Protein AF-A0A0B0PC09-F1 (afdb_monomer)

Secondary structure (DSSP, 8-state):
--B-TTSPBPPHHHHHHHHHHHHHHHHHHHHHHHHTTS-HHHHHHHHHHHHHHHHHHHHHHHHHHHHHHHHHHHHHHHHHHHHHHHHHHHHHHHHHHHHHHHHS---

Solvent-accessible surface area (backbone atoms only — not comparable to full-atom values): 6092 Å² total; per-residue (Å²): 134,67,56,43,99,87,67,46,78,54,54,71,69,62,52,53,52,49,51,55,51,51,53,51,48,53,54,50,54,52,50,53,56,57,73,59,63,67,50,65,71,60,52,53,54,48,52,52,51,52,53,50,50,51,51,50,52,50,52,50,51,53,51,52,52,53,52,51,52,53,50,53,51,50,52,52,51,50,54,52,51,51,51,53,50,54,51,51,52,51,53,53,52,52,52,54,52,54,52,54,53,73,74,53,76,89,131

Organism: Gossypium arboreum (NCBI:txid29729)

pLDDT: mean 88.52, std 11.53, range [57.78, 98.38]

Structure (mmCIF, N/CA/C/O backbone):
data_AF-A0A0B0PC09-F1
#
_entry.id   AF-A0A0B0PC09-F1
#
loop_
_atom_site.group_PDB
_atom_site.id
_atom_site.type_symbol
_atom_site.label_atom_id
_atom_site.label_alt_id
_atom_site.label_comp_id
_atom_site.label_asym_id
_atom_site.label_entity_id
_atom_site.label_seq_id
_atom_site.pdbx_PDB_ins_code
_atom_site.Cartn_x
_atom_site.Cartn_y
_atom_site.Cartn_z
_atom_site.occupancy
_atom_site.B_iso_or_equiv
_atom_site.auth_seq_id
_atom_site.auth_comp_id
_atom_site.auth_asym_id
_atom_site.auth_atom_id
_atom_site.pdbx_PDB_model_num
ATOM 1 N N . MET A 1 1 ? 30.321 15.472 -66.435 1.00 65.06 1 MET A N 1
ATOM 2 C CA . MET A 1 1 ? 30.916 14.427 -67.296 1.00 65.06 1 MET A CA 1
ATOM 3 C C . MET A 1 1 ? 31.705 13.481 -66.413 1.00 65.06 1 MET A C 1
ATOM 5 O O . MET A 1 1 ? 32.814 13.825 -66.009 1.00 65.06 1 MET A O 1
ATOM 9 N N . HIS A 1 2 ? 31.128 12.330 -66.072 1.00 70.94 2 HIS A N 1
ATOM 10 C CA . HIS A 1 2 ? 31.872 11.284 -65.379 1.00 70.94 2 HIS A CA 1
ATOM 11 C C . HIS A 1 2 ? 32.892 10.683 -66.355 1.00 70.94 2 HIS A C 1
ATOM 13 O O . HIS A 1 2 ? 32.576 10.384 -67.509 1.00 70.94 2 HIS A O 1
ATOM 19 N N . ARG A 1 3 ? 34.151 10.593 -65.924 1.00 77.12 3 ARG A N 1
ATOM 20 C CA . ARG A 1 3 ? 35.262 10.059 -66.716 1.00 77.12 3 ARG A CA 1
ATOM 21 C C . ARG A 1 3 ? 35.821 8.830 -66.026 1.00 77.12 3 ARG A C 1
ATOM 23 O O . ARG A 1 3 ? 35.907 8.776 -64.800 1.00 77.12 3 ARG A O 1
ATOM 30 N N . LYS A 1 4 ? 36.209 7.850 -66.830 1.00 74.00 4 LYS A N 1
ATOM 31 C CA . LYS A 1 4 ? 36.951 6.676 -66.378 1.00 74.00 4 LYS A CA 1
ATOM 32 C C . LYS A 1 4 ? 38.361 7.102 -65.934 1.00 74.00 4 LYS A C 1
ATOM 34 O O . LYS A 1 4 ? 38.809 8.210 -66.231 1.00 74.00 4 LYS A O 1
ATOM 39 N N . LYS A 1 5 ? 39.073 6.232 -65.206 1.00 79.44 5 LYS A N 1
ATOM 40 C CA . LYS A 1 5 ? 40.424 6.536 -64.681 1.00 79.44 5 LYS A CA 1
ATOM 41 C C . LYS A 1 5 ? 41.463 6.842 -65.772 1.00 79.44 5 LYS A C 1
ATOM 43 O O . LYS A 1 5 ? 42.469 7.473 -65.479 1.00 79.44 5 LYS A O 1
ATOM 48 N N . ASP A 1 6 ? 41.210 6.412 -67.002 1.00 82.19 6 ASP A N 1
ATOM 49 C CA . ASP A 1 6 ? 42.011 6.661 -68.205 1.00 82.19 6 ASP A CA 1
ATOM 50 C C . ASP A 1 6 ? 41.646 7.981 -68.924 1.00 82.19 6 ASP A C 1
ATOM 52 O O . ASP A 1 6 ? 42.236 8.309 -69.947 1.00 82.19 6 ASP A O 1
ATOM 56 N N . GLY A 1 7 ? 40.670 8.746 -68.415 1.00 78.81 7 GLY A N 1
ATOM 57 C CA . GLY A 1 7 ? 40.203 10.003 -69.009 1.00 78.81 7 GLY A CA 1
ATOM 58 C C . GLY A 1 7 ? 39.121 9.846 -70.086 1.00 78.81 7 GLY A C 1
ATOM 59 O O . GLY A 1 7 ? 38.543 10.856 -70.516 1.00 78.81 7 GLY A O 1
ATOM 60 N N . SER A 1 8 ? 38.788 8.610 -70.472 1.00 83.12 8 SER A N 1
ATOM 61 C CA . SER A 1 8 ? 37.721 8.302 -71.428 1.00 83.12 8 SER A CA 1
ATOM 62 C C . SER A 1 8 ? 36.337 8.673 -70.861 1.00 83.12 8 SER A C 1
ATOM 64 O O . SER A 1 8 ? 36.108 8.513 -69.654 1.00 83.12 8 SER A O 1
ATOM 66 N N . PRO A 1 9 ? 35.383 9.151 -71.690 1.00 76.44 9 PRO A N 1
ATOM 67 C CA . PRO A 1 9 ? 3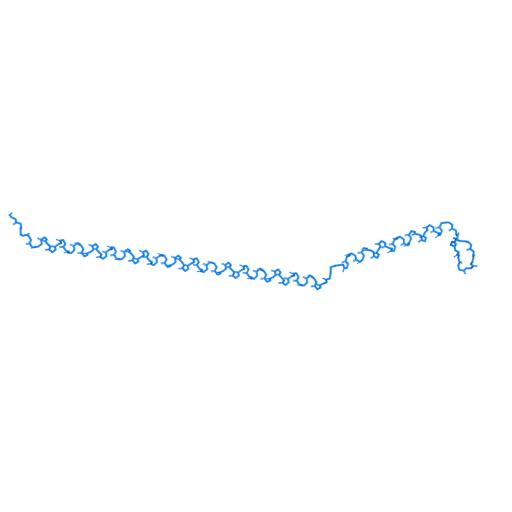4.010 9.406 -71.249 1.00 76.44 9 PRO A CA 1
ATOM 68 C C . PRO A 1 9 ? 33.356 8.125 -70.712 1.00 76.44 9 PRO A C 1
ATOM 70 O O . PRO A 1 9 ? 33.526 7.040 -71.277 1.00 76.44 9 PRO A O 1
ATOM 73 N N . MET A 1 10 ? 32.630 8.229 -69.600 1.00 83.94 10 MET A N 1
ATOM 74 C CA . MET A 1 10 ? 31.876 7.107 -69.040 1.00 83.94 10 MET A CA 1
ATOM 75 C C . MET A 1 10 ? 30.639 6.811 -69.903 1.00 83.94 10 MET A C 1
ATOM 77 O O . MET A 1 10 ? 30.071 7.716 -70.507 1.00 83.94 10 MET A O 1
ATOM 81 N N . THR A 1 11 ? 30.250 5.537 -70.012 1.00 86.12 11 THR A N 1
ATOM 82 C CA . THR A 1 11 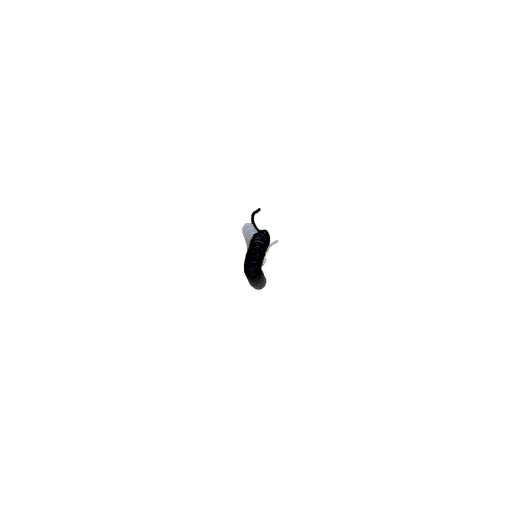? 29.030 5.145 -70.732 1.00 86.12 11 THR A CA 1
ATOM 83 C C . THR A 1 11 ? 27.804 5.452 -69.874 1.00 86.12 11 THR A C 1
ATOM 85 O O . THR A 1 11 ? 27.859 5.296 -68.654 1.00 86.12 11 THR A O 1
ATOM 88 N N . SER A 1 12 ? 26.690 5.844 -70.497 1.00 83.12 12 SER A N 1
ATOM 89 C CA . SER A 1 12 ? 25.468 6.255 -69.785 1.00 83.12 12 SER A CA 1
ATOM 90 C C . SER A 1 12 ? 24.906 5.169 -68.857 1.00 83.12 12 SER A C 1
ATOM 92 O O . SER A 1 12 ? 24.458 5.474 -67.760 1.00 83.12 12 SER A O 1
ATOM 94 N N . GLU A 1 13 ? 25.010 3.893 -69.238 1.00 85.62 13 GLU A N 1
ATOM 95 C CA . GLU A 1 13 ? 24.600 2.760 -68.393 1.00 85.62 13 GLU A CA 1
ATOM 96 C C . GLU A 1 13 ? 25.454 2.643 -67.119 1.00 85.62 13 GLU A C 1
ATOM 98 O O . GLU A 1 13 ? 24.947 2.383 -66.029 1.00 85.62 13 GLU A O 1
ATOM 103 N N . ALA A 1 14 ? 26.763 2.888 -67.227 1.00 84.62 14 ALA A N 1
ATOM 104 C CA . ALA A 1 14 ? 27.659 2.836 -66.077 1.00 84.62 14 ALA A CA 1
ATOM 105 C C . ALA A 1 14 ? 27.443 4.031 -65.129 1.00 84.62 14 ALA A C 1
ATOM 107 O O . ALA A 1 14 ? 27.630 3.896 -63.920 1.00 84.62 14 ALA A O 1
ATOM 108 N N . GLU A 1 15 ? 27.038 5.182 -65.668 1.00 85.88 15 GLU A N 1
ATOM 109 C CA . GLU A 1 15 ? 26.634 6.364 -64.898 1.00 85.88 15 GLU A CA 1
ATOM 110 C C . GLU A 1 15 ? 25.325 6.105 -64.130 1.00 85.88 15 GLU A C 1
ATOM 112 O O . GLU A 1 15 ? 25.268 6.335 -62.923 1.00 85.88 15 GLU A O 1
ATOM 117 N N . GLU A 1 16 ? 24.324 5.496 -64.775 1.00 88.69 16 GLU A N 1
ATOM 118 C CA . GLU A 1 16 ? 23.058 5.108 -64.134 1.00 88.69 16 GLU A CA 1
ATOM 119 C C . GLU A 1 16 ? 23.262 4.083 -63.001 1.00 88.69 16 GLU A C 1
ATOM 121 O O . GLU A 1 16 ? 22.664 4.196 -61.928 1.00 88.69 16 GLU A O 1
ATOM 126 N N . ILE A 1 17 ? 24.136 3.090 -63.204 1.00 91.06 17 ILE A N 1
ATOM 127 C CA . ILE A 1 17 ? 24.475 2.099 -62.170 1.00 91.06 17 ILE A CA 1
ATOM 128 C C . ILE A 1 17 ? 25.185 2.766 -60.984 1.00 91.06 17 ILE A C 1
ATOM 130 O O . ILE A 1 17 ? 24.901 2.426 -59.833 1.00 91.06 17 ILE A O 1
ATOM 134 N N . MET A 1 18 ? 26.088 3.718 -61.237 1.00 88.50 18 MET A N 1
ATOM 135 C CA . MET A 1 18 ? 26.799 4.436 -60.178 1.00 88.50 18 MET A CA 1
ATOM 136 C C . MET A 1 18 ? 25.842 5.245 -59.299 1.00 88.50 18 MET A C 1
ATOM 138 O O . MET A 1 18 ? 25.936 5.157 -58.073 1.00 88.50 18 MET A O 1
ATOM 142 N N . GLU A 1 19 ? 24.907 5.981 -59.904 1.00 89.25 19 GLU A N 1
ATOM 143 C CA . GLU A 1 19 ? 23.915 6.757 -59.152 1.00 89.25 19 GLU A CA 1
ATOM 144 C C . GLU A 1 19 ? 22.993 5.844 -58.330 1.00 89.25 19 GLU A C 1
ATOM 146 O O . GLU A 1 19 ? 22.842 6.047 -57.126 1.00 89.25 19 GLU A O 1
ATOM 151 N N . LYS A 1 20 ? 22.502 4.731 -58.900 1.00 93.81 20 LYS A N 1
ATOM 152 C CA . LYS A 1 20 ? 21.700 3.744 -58.145 1.00 93.81 20 LYS A CA 1
ATOM 153 C C . LYS A 1 20 ? 22.450 3.141 -56.953 1.00 93.81 20 LYS A C 1
ATOM 155 O O . LYS A 1 20 ? 21.853 2.887 -55.904 1.00 93.81 20 LYS A O 1
ATOM 160 N N . LEU A 1 21 ? 23.751 2.879 -57.093 1.00 93.69 21 LEU A N 1
ATOM 161 C CA . LEU A 1 21 ? 24.578 2.369 -55.995 1.00 93.69 21 LEU A CA 1
ATOM 162 C C . LEU A 1 21 ? 24.787 3.420 -54.901 1.00 93.69 21 LEU A C 1
ATOM 164 O O . LEU A 1 21 ? 24.776 3.075 -53.717 1.00 93.69 21 LEU A O 1
ATOM 168 N N . LYS A 1 22 ? 24.945 4.689 -55.282 1.00 91.81 22 LYS A N 1
ATOM 169 C CA . LYS A 1 22 ? 25.094 5.811 -54.353 1.00 91.81 22 LYS A CA 1
ATOM 170 C C . LYS A 1 22 ? 23.810 6.047 -53.558 1.00 91.81 22 LYS A C 1
ATOM 172 O O . LYS A 1 22 ? 23.874 6.102 -52.332 1.00 91.81 22 LYS A O 1
ATOM 177 N N . ASP A 1 23 ? 22.657 6.038 -54.221 1.00 92.19 23 ASP A N 1
ATOM 178 C CA . ASP A 1 23 ? 21.344 6.123 -53.570 1.00 92.19 23 ASP A CA 1
ATOM 179 C C . ASP A 1 23 ? 21.107 4.957 -52.605 1.00 92.19 23 ASP A C 1
ATOM 181 O O . ASP A 1 23 ? 20.667 5.144 -51.467 1.00 92.19 23 ASP A O 1
ATOM 185 N N . LYS A 1 24 ? 21.450 3.731 -53.021 1.00 95.06 24 LYS A N 1
ATOM 186 C CA . LYS A 1 24 ? 21.308 2.545 -52.168 1.00 95.06 24 LYS A CA 1
ATOM 187 C C . LYS A 1 24 ? 22.218 2.608 -50.939 1.00 95.06 24 LYS A C 1
ATOM 189 O O . LYS A 1 24 ? 21.794 2.194 -49.860 1.00 95.06 24 LYS A O 1
ATOM 194 N N . LYS A 1 25 ? 23.438 3.137 -51.084 1.00 92.19 25 LYS A N 1
ATOM 195 C CA . LYS A 1 25 ? 24.372 3.346 -49.971 1.00 92.19 25 LYS A CA 1
ATOM 196 C C . LYS A 1 25 ? 23.819 4.355 -48.963 1.00 92.19 25 LYS A C 1
ATOM 198 O O . LYS A 1 25 ? 23.772 4.037 -47.780 1.00 92.19 25 LYS A O 1
ATOM 203 N N . VAL A 1 26 ? 23.326 5.504 -49.431 1.00 91.25 26 VAL A N 1
ATOM 204 C CA . VAL A 1 26 ? 22.709 6.528 -48.567 1.00 91.25 26 VAL A CA 1
ATOM 205 C C . VAL A 1 26 ? 21.501 5.956 -47.821 1.00 91.25 26 VAL A C 1
ATOM 207 O O . VAL A 1 26 ? 21.371 6.142 -46.613 1.00 91.25 26 VAL A O 1
ATOM 210 N N . LYS A 1 27 ? 20.640 5.195 -48.509 1.00 88.00 27 LYS A N 1
ATOM 211 C CA . LYS A 1 27 ? 19.477 4.546 -47.887 1.00 88.00 27 LYS A CA 1
ATOM 212 C C . LYS A 1 27 ? 19.878 3.539 -46.804 1.00 88.00 27 LYS A C 1
ATOM 214 O O . LYS A 1 27 ? 19.229 3.485 -45.765 1.00 88.00 27 LYS A O 1
ATOM 219 N N . TYR A 1 28 ? 20.923 2.745 -47.038 1.00 83.12 28 TYR A N 1
ATOM 220 C CA . TYR A 1 28 ? 21.401 1.764 -46.062 1.00 83.12 28 TYR A CA 1
ATOM 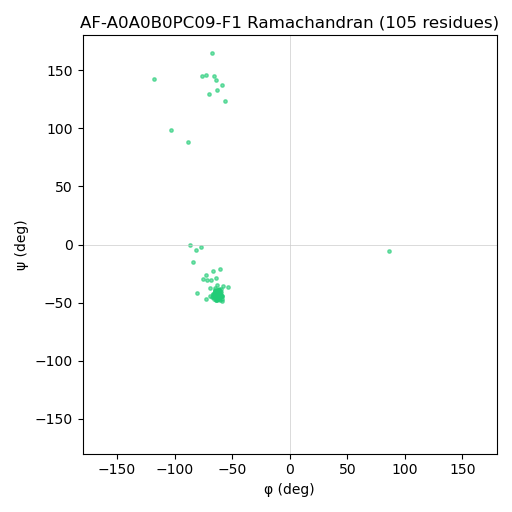221 C C . TYR A 1 28 ? 22.030 2.441 -44.834 1.00 83.12 28 TYR A C 1
ATOM 223 O O . TYR A 1 28 ? 21.687 2.079 -43.712 1.00 83.12 28 TYR A O 1
ATOM 231 N N . GLU A 1 29 ? 22.864 3.468 -45.034 1.00 81.75 29 GLU A N 1
ATOM 232 C CA . GLU A 1 29 ? 23.464 4.259 -43.946 1.00 81.75 29 GLU A CA 1
ATOM 233 C C . GLU A 1 29 ? 22.390 4.939 -43.075 1.00 81.75 29 GLU A C 1
ATOM 235 O O . GLU A 1 29 ? 22.475 4.901 -41.844 1.00 81.75 29 GLU A O 1
ATOM 240 N N . ALA A 1 30 ? 21.327 5.475 -43.688 1.00 80.00 30 ALA A N 1
ATOM 241 C CA . ALA A 1 30 ? 20.201 6.076 -42.972 1.00 80.00 30 ALA A CA 1
ATOM 242 C C . ALA A 1 30 ? 19.427 5.063 -42.108 1.00 80.00 30 ALA A C 1
ATOM 244 O O . ALA A 1 30 ? 19.097 5.364 -40.962 1.00 80.00 30 ALA A O 1
ATOM 245 N N . ILE A 1 31 ? 19.173 3.852 -42.622 1.00 73.06 31 ILE A N 1
ATOM 246 C CA . ILE A 1 31 ? 18.486 2.793 -41.862 1.00 73.06 31 ILE A CA 1
ATOM 247 C C . ILE A 1 31 ? 19.355 2.342 -40.685 1.00 73.06 31 ILE A C 1
ATOM 249 O O . ILE A 1 31 ? 18.864 2.285 -39.563 1.00 73.06 31 ILE A O 1
ATOM 253 N N . THR A 1 32 ? 20.658 2.126 -40.892 1.00 68.06 32 THR A N 1
ATOM 254 C CA . THR A 1 32 ? 21.570 1.766 -39.793 1.00 68.06 32 THR A CA 1
ATOM 255 C C . THR A 1 32 ? 21.691 2.865 -38.738 1.00 68.06 32 THR A C 1
ATOM 257 O O . THR A 1 32 ? 21.778 2.563 -37.552 1.00 68.06 32 THR A O 1
ATOM 260 N N . SER A 1 33 ? 21.643 4.140 -39.144 1.00 63.81 33 SER A N 1
ATOM 261 C CA . SER A 1 33 ? 21.637 5.271 -38.211 1.00 63.81 33 SER A CA 1
ATOM 262 C C . SER A 1 33 ? 20.338 5.353 -37.405 1.00 63.81 33 SER A C 1
ATOM 264 O O . SER A 1 33 ? 20.369 5.833 -36.273 1.00 63.81 33 SER A O 1
ATOM 266 N N . SER A 1 34 ? 19.212 4.908 -37.971 1.00 63.75 34 SER A N 1
ATOM 267 C CA . SER A 1 34 ? 17.909 4.880 -37.299 1.00 63.75 34 SER A CA 1
ATOM 268 C C . SER A 1 34 ? 17.761 3.667 -36.375 1.00 63.75 34 SER A C 1
ATOM 270 O O . SER A 1 34 ? 17.289 3.819 -35.256 1.00 63.75 34 SER A O 1
ATOM 272 N N . ASP A 1 35 ? 18.200 2.478 -36.793 1.00 60.47 35 ASP A N 1
ATOM 273 C CA . ASP A 1 35 ? 18.127 1.261 -35.967 1.00 60.47 35 ASP A CA 1
ATOM 274 C C . ASP A 1 35 ? 19.144 1.281 -34.812 1.00 60.47 35 ASP A C 1
ATOM 276 O O . ASP A 1 35 ? 18.912 0.700 -33.754 1.00 60.47 35 ASP A O 1
ATOM 280 N N . SER A 1 36 ? 20.247 2.018 -34.970 1.00 57.84 36 SER A N 1
ATOM 281 C CA . SER A 1 36 ? 21.232 2.276 -33.913 1.00 57.84 36 SER A CA 1
ATOM 282 C C . SER A 1 36 ? 20.820 3.402 -32.950 1.00 57.84 36 SER A C 1
ATOM 284 O O . SER A 1 36 ? 21.548 3.663 -31.990 1.00 57.84 36 SER A O 1
ATOM 286 N N . SER A 1 37 ? 19.701 4.105 -33.182 1.00 61.41 37 SER A N 1
ATOM 287 C CA . SER A 1 37 ? 19.336 5.294 -32.392 1.00 61.41 37 SER A CA 1
ATOM 288 C C . SER A 1 37 ? 18.758 4.968 -31.010 1.00 61.41 37 SER A C 1
ATOM 290 O O . SER A 1 37 ? 18.450 5.878 -30.237 1.00 61.41 37 SER A O 1
ATOM 292 N N . VAL A 1 38 ? 18.598 3.686 -30.674 1.00 57.78 38 VAL A N 1
ATOM 293 C CA . VAL A 1 38 ? 18.276 3.241 -29.316 1.00 57.78 38 VAL A CA 1
ATOM 294 C C . VAL A 1 38 ? 19.594 3.033 -28.571 1.00 57.78 38 VAL A C 1
ATOM 296 O O . VAL A 1 38 ? 20.182 1.957 -28.601 1.00 57.78 38 VAL A O 1
ATOM 299 N N . ASN A 1 39 ? 20.099 4.095 -27.938 1.00 63.31 39 ASN A N 1
ATOM 300 C CA . ASN A 1 39 ? 21.270 3.995 -27.066 1.00 63.31 39 ASN A CA 1
ATOM 301 C C . ASN A 1 39 ? 20.981 2.949 -25.970 1.00 63.31 39 ASN A C 1
ATOM 303 O O . ASN A 1 39 ? 19.985 3.083 -25.257 1.00 63.31 39 ASN A O 1
ATOM 307 N N . LEU A 1 40 ? 21.825 1.921 -25.838 1.00 62.47 40 LEU A N 1
ATOM 308 C CA . LEU A 1 40 ? 21.685 0.861 -24.826 1.00 62.47 40 LEU A CA 1
ATOM 309 C C . LEU A 1 40 ? 21.561 1.449 -23.411 1.00 62.47 40 LEU A C 1
ATOM 311 O O . LEU A 1 40 ? 20.722 1.010 -22.630 1.00 62.47 40 LEU A O 1
ATOM 315 N N . GLU A 1 41 ? 22.278 2.541 -23.137 1.00 66.94 41 GLU A N 1
ATOM 316 C CA . GLU A 1 41 ? 22.205 3.271 -21.866 1.00 66.94 41 GLU A CA 1
ATOM 317 C C . GLU A 1 41 ? 20.818 3.902 -21.617 1.00 66.94 41 GLU A C 1
ATOM 319 O O . GLU A 1 41 ? 20.367 4.018 -20.479 1.00 66.94 41 GLU A O 1
ATOM 324 N N . ASN A 1 42 ? 20.075 4.251 -22.674 1.00 76.44 42 ASN A N 1
ATOM 325 C CA . ASN A 1 42 ? 18.694 4.731 -22.561 1.00 76.44 42 ASN A CA 1
ATOM 326 C C . ASN A 1 42 ? 17.707 3.585 -22.258 1.00 76.44 42 ASN A C 1
ATOM 328 O O . ASN A 1 42 ? 16.692 3.798 -21.595 1.00 76.44 42 ASN A O 1
ATOM 332 N N . ILE A 1 43 ? 18.004 2.362 -22.713 1.00 82.06 43 ILE A N 1
ATOM 333 C CA . ILE A 1 43 ? 17.204 1.167 -22.406 1.00 82.06 43 ILE A CA 1
ATOM 334 C C . ILE A 1 43 ? 17.417 0.755 -20.946 1.00 82.06 43 ILE A C 1
ATOM 336 O O . ILE A 1 43 ? 16.433 0.559 -20.232 1.00 82.06 43 ILE A O 1
ATOM 340 N N . ASP A 1 44 ? 18.664 0.707 -20.477 1.00 82.44 44 ASP A N 1
ATOM 341 C CA . ASP A 1 44 ? 18.981 0.345 -19.090 1.00 82.44 44 ASP A CA 1
ATOM 342 C C . ASP A 1 44 ? 18.365 1.336 -18.093 1.00 82.44 44 ASP A C 1
ATOM 344 O O . ASP A 1 44 ? 17.694 0.931 -17.141 1.00 82.44 44 ASP A O 1
ATOM 348 N N . ASN A 1 45 ? 18.479 2.642 -18.358 1.00 86.31 45 ASN A N 1
ATOM 349 C CA . ASN A 1 45 ? 17.858 3.677 -17.526 1.00 86.31 45 ASN A CA 1
ATOM 350 C C . ASN A 1 45 ? 16.327 3.563 -17.491 1.00 86.31 45 ASN A C 1
ATOM 352 O O . ASN A 1 45 ? 15.710 3.734 -16.433 1.00 86.31 45 ASN A O 1
ATOM 356 N N . ARG A 1 46 ? 15.698 3.228 -18.626 1.00 88.88 46 ARG A N 1
ATOM 357 C CA . ARG A 1 46 ? 14.252 2.983 -18.688 1.00 88.88 46 ARG A CA 1
ATOM 358 C C . ARG A 1 46 ? 13.857 1.752 -17.871 1.00 88.88 46 ARG A C 1
ATOM 360 O O . ARG A 1 46 ? 12.905 1.834 -17.100 1.00 88.88 46 ARG A O 1
ATOM 367 N N . ILE A 1 47 ? 14.588 0.643 -17.995 1.00 91.94 47 ILE A N 1
ATOM 368 C CA . ILE A 1 47 ? 14.322 -0.592 -17.240 1.00 91.94 47 ILE A CA 1
ATOM 369 C C . ILE A 1 47 ? 14.469 -0.351 -15.733 1.00 91.94 47 ILE A C 1
ATOM 371 O O . ILE A 1 47 ? 13.600 -0.757 -14.961 1.00 91.94 47 ILE A O 1
ATOM 375 N N . ILE A 1 48 ? 15.527 0.346 -15.305 1.00 94.06 48 ILE A N 1
ATOM 376 C CA . ILE A 1 48 ? 15.743 0.692 -13.893 1.00 94.06 48 ILE A CA 1
ATOM 377 C C . ILE A 1 48 ? 14.589 1.555 -13.370 1.00 94.06 48 ILE A C 1
ATOM 379 O O . ILE A 1 48 ? 14.070 1.290 -12.286 1.00 94.06 48 ILE A O 1
ATOM 383 N N . THR A 1 49 ? 14.151 2.548 -14.146 1.00 93.62 49 THR A N 1
ATOM 384 C CA . THR A 1 49 ? 13.068 3.457 -13.746 1.00 93.62 49 THR A CA 1
ATOM 385 C C . THR A 1 49 ? 11.734 2.729 -13.584 1.00 93.62 49 THR A C 1
ATOM 387 O O . THR A 1 49 ? 11.050 2.934 -12.581 1.00 93.62 49 THR A O 1
ATOM 390 N N . GLU A 1 50 ? 11.366 1.854 -14.524 1.00 94.44 50 GLU A N 1
ATOM 391 C CA . GLU A 1 50 ? 10.126 1.073 -14.419 1.00 94.44 50 GLU A CA 1
ATOM 392 C C . GLU A 1 50 ? 10.190 0.089 -13.245 1.00 94.44 50 GLU A C 1
ATOM 394 O O . GLU A 1 50 ? 9.264 0.047 -12.438 1.00 94.44 50 GLU A O 1
ATOM 399 N N . ARG A 1 51 ? 11.324 -0.602 -13.048 1.00 96.44 51 ARG A N 1
ATOM 400 C CA . ARG A 1 51 ? 11.505 -1.499 -11.895 1.00 96.44 51 ARG A CA 1
ATOM 401 C C . ARG A 1 51 ? 11.343 -0.761 -10.567 1.00 96.44 51 ARG A C 1
ATOM 403 O O . ARG A 1 51 ? 10.709 -1.278 -9.652 1.00 96.44 51 ARG A O 1
ATOM 410 N N . LEU A 1 52 ? 11.928 0.431 -10.441 1.00 97.12 52 LEU A N 1
ATOM 411 C CA . LEU A 1 52 ? 11.794 1.246 -9.234 1.00 97.12 52 LEU A CA 1
ATOM 412 C C . LEU A 1 52 ? 10.347 1.697 -9.023 1.00 97.12 52 LEU A C 1
ATOM 414 O O . LEU A 1 52 ? 9.864 1.661 -7.893 1.00 97.12 52 LEU A O 1
ATOM 418 N N . ARG A 1 53 ? 9.636 2.075 -10.092 1.00 97.00 53 ARG A N 1
ATOM 419 C CA . ARG A 1 53 ? 8.215 2.430 -10.008 1.00 97.00 53 ARG A CA 1
ATOM 420 C C . ARG A 1 53 ? 7.375 1.249 -9.524 1.00 97.00 53 ARG A C 1
ATOM 422 O O . ARG A 1 53 ? 6.576 1.432 -8.609 1.00 97.00 53 ARG A O 1
ATOM 429 N N . ASP A 1 54 ? 7.593 0.060 -10.076 1.00 97.00 54 ASP A N 1
ATOM 430 C CA . ASP A 1 54 ? 6.876 -1.154 -9.675 1.00 97.00 54 ASP A CA 1
ATOM 431 C C . ASP A 1 54 ? 7.153 -1.511 -8.212 1.00 97.00 54 ASP A C 1
ATOM 433 O O . ASP A 1 54 ? 6.228 -1.813 -7.459 1.00 97.00 54 ASP A O 1
ATOM 437 N N . GLN A 1 55 ? 8.411 -1.408 -7.773 1.00 97.56 55 GLN A N 1
ATOM 438 C CA . GLN A 1 55 ? 8.781 -1.630 -6.374 1.00 97.56 55 GLN A CA 1
ATOM 439 C C . GLN A 1 55 ? 8.094 -0.630 -5.437 1.00 97.56 55 GLN A C 1
ATOM 441 O O . GLN A 1 55 ? 7.554 -1.028 -4.404 1.00 97.56 55 GLN A O 1
ATOM 446 N N . ILE A 1 56 ? 8.060 0.654 -5.803 1.00 97.31 56 ILE A N 1
ATOM 447 C CA . I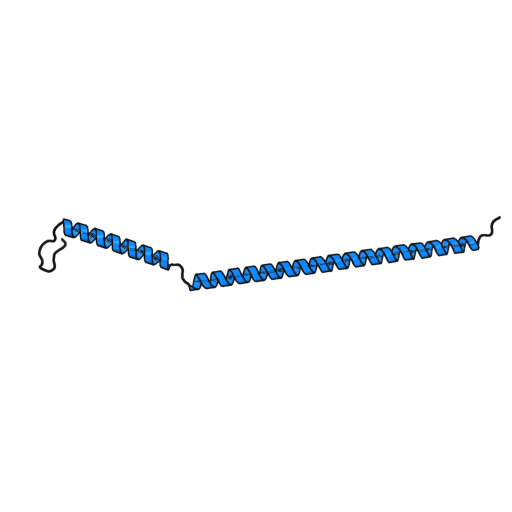LE A 1 56 ? 7.358 1.684 -5.027 1.00 97.31 56 ILE A CA 1
ATOM 448 C C . ILE A 1 56 ? 5.857 1.385 -4.975 1.00 97.31 56 ILE A C 1
ATOM 450 O O . ILE A 1 56 ? 5.267 1.447 -3.898 1.00 97.31 56 ILE A O 1
ATOM 454 N N . ALA A 1 57 ? 5.245 1.018 -6.101 1.00 97.12 57 ALA A N 1
ATOM 455 C CA . ALA A 1 57 ? 3.826 0.682 -6.161 1.00 97.12 57 ALA A CA 1
ATOM 456 C C . ALA A 1 57 ? 3.490 -0.536 -5.285 1.00 97.12 57 ALA A C 1
ATOM 458 O O . ALA A 1 57 ? 2.510 -0.510 -4.541 1.00 97.12 57 ALA A O 1
ATOM 459 N N . GLN A 1 58 ? 4.331 -1.575 -5.302 1.00 97.31 58 GLN A N 1
ATOM 460 C CA . GLN A 1 58 ? 4.176 -2.748 -4.438 1.00 97.31 58 GLN A CA 1
ATOM 461 C C . GLN A 1 58 ? 4.305 -2.392 -2.954 1.00 97.31 58 GLN A C 1
ATOM 463 O O . GLN A 1 58 ? 3.478 -2.813 -2.144 1.00 97.31 58 GLN A O 1
ATOM 468 N N . MET A 1 59 ? 5.303 -1.581 -2.591 1.00 97.12 59 MET A N 1
ATOM 469 C CA . MET A 1 59 ? 5.466 -1.110 -1.215 1.00 97.12 59 MET A CA 1
ATOM 470 C C . MET A 1 59 ? 4.269 -0.271 -0.754 1.00 97.12 59 MET A C 1
ATOM 472 O O . MET A 1 59 ? 3.795 -0.443 0.370 1.00 97.12 59 MET A O 1
ATOM 476 N N . GLN A 1 60 ? 3.752 0.612 -1.614 1.00 97.62 60 GLN A N 1
ATOM 477 C CA . GLN A 1 60 ? 2.564 1.414 -1.321 1.00 97.62 60 GLN A CA 1
ATOM 478 C C . GLN A 1 60 ? 1.330 0.532 -1.123 1.00 97.62 60 GLN A C 1
ATOM 480 O O . GLN A 1 60 ? 0.632 0.700 -0.126 1.00 97.62 60 GLN A O 1
ATOM 485 N N . ALA A 1 61 ? 1.095 -0.434 -2.013 1.00 97.12 61 ALA A N 1
ATOM 486 C CA . ALA A 1 61 ? -0.023 -1.366 -1.902 1.00 97.12 61 ALA A CA 1
ATOM 487 C C . ALA A 1 61 ? 0.034 -2.164 -0.590 1.00 97.12 61 ALA A C 1
ATOM 489 O O . ALA A 1 61 ? -0.939 -2.173 0.162 1.00 97.12 61 ALA A O 1
ATOM 490 N N . SER A 1 62 ? 1.198 -2.734 -0.260 1.00 97.75 62 SER A N 1
ATOM 491 C CA . SER A 1 62 ? 1.387 -3.477 0.991 1.00 97.75 62 SER A CA 1
ATOM 492 C C . SER A 1 62 ? 1.184 -2.600 2.231 1.00 97.75 62 SER A C 1
ATOM 494 O O . SER A 1 62 ? 0.562 -3.033 3.200 1.00 97.75 62 SER A O 1
ATOM 496 N N . THR A 1 63 ? 1.656 -1.350 2.203 1.00 97.75 63 THR A N 1
ATOM 497 C CA . THR A 1 63 ? 1.476 -0.414 3.324 1.00 97.75 63 THR A CA 1
ATOM 498 C C . THR A 1 63 ? 0.005 -0.041 3.505 1.00 97.75 63 THR A C 1
ATOM 500 O O . THR A 1 63 ? -0.495 -0.003 4.628 1.00 97.75 63 THR A O 1
ATOM 503 N N . ILE A 1 64 ? -0.712 0.217 2.408 1.00 97.88 64 ILE A N 1
ATOM 504 C CA . ILE A 1 64 ? -2.142 0.545 2.442 1.00 97.88 64 ILE A CA 1
ATOM 505 C C . ILE A 1 64 ? -2.945 -0.626 3.013 1.00 97.88 64 ILE A C 1
ATOM 507 O O . ILE A 1 64 ? -3.816 -0.413 3.856 1.00 97.88 64 ILE A O 1
ATOM 511 N N . GLU A 1 65 ? -2.626 -1.853 2.604 1.00 97.88 65 GLU A N 1
ATOM 512 C CA . GLU A 1 65 ? -3.283 -3.060 3.104 1.00 97.88 65 GLU A CA 1
ATOM 513 C C . GLU A 1 65 ? -3.070 -3.244 4.617 1.00 97.88 65 GLU A C 1
ATOM 515 O O . GLU A 1 65 ? -4.036 -3.442 5.358 1.00 97.88 65 GLU A O 1
ATOM 520 N N . GLN A 1 66 ? -1.840 -3.057 5.110 1.00 98.19 66 GLN A N 1
ATOM 521 C CA . GLN A 1 66 ? -1.543 -3.112 6.548 1.00 98.19 66 GLN A CA 1
ATOM 522 C C . GLN A 1 66 ? -2.284 -2.026 7.342 1.00 98.19 66 GLN A C 1
ATOM 524 O O . GLN A 1 66 ? -2.823 -2.296 8.418 1.00 98.19 66 GLN A O 1
ATOM 529 N N . ILE A 1 67 ? -2.364 -0.799 6.813 1.00 98.25 67 ILE A N 1
ATOM 530 C CA . ILE A 1 67 ? -3.119 0.292 7.449 1.00 98.25 67 ILE A CA 1
ATOM 531 C C . ILE A 1 67 ? -4.610 -0.050 7.518 1.00 98.25 67 ILE A C 1
ATOM 533 O O . ILE A 1 67 ? -5.248 0.205 8.542 1.00 98.25 67 ILE A O 1
ATOM 537 N N . ALA A 1 68 ? -5.176 -0.619 6.451 1.00 98.19 68 ALA A N 1
ATOM 538 C CA . ALA A 1 68 ? -6.577 -1.022 6.429 1.00 98.19 68 ALA A CA 1
ATOM 539 C C . ALA A 1 68 ? -6.866 -2.097 7.487 1.00 98.19 68 ALA A C 1
ATOM 541 O O . ALA A 1 68 ? -7.841 -1.974 8.229 1.00 98.19 68 ALA A O 1
ATOM 542 N N . GLN A 1 69 ? -5.986 -3.094 7.617 1.00 98.38 69 GLN A N 1
ATOM 543 C CA . GLN A 1 69 ? -6.117 -4.150 8.618 1.00 98.38 69 GLN A CA 1
ATOM 544 C C . GLN A 1 69 ? -6.052 -3.600 10.049 1.00 98.38 69 GLN A C 1
ATOM 546 O O . GLN A 1 69 ? -6.936 -3.891 10.855 1.00 98.38 69 GLN A O 1
ATOM 551 N N . LEU A 1 70 ? -5.069 -2.744 10.349 1.00 98.31 70 LEU A N 1
ATOM 552 C CA . LEU A 1 70 ? -4.938 -2.114 11.667 1.00 98.31 70 LEU A CA 1
ATOM 553 C C . LEU A 1 70 ? -6.159 -1.256 12.023 1.00 98.31 70 LEU A C 1
ATOM 555 O O . LEU A 1 70 ? -6.621 -1.280 13.163 1.00 98.31 70 LEU A O 1
ATOM 559 N N . ARG A 1 71 ? -6.713 -0.514 11.056 1.00 98.31 71 ARG A N 1
ATOM 560 C CA . ARG A 1 71 ? -7.929 0.288 11.266 1.00 98.31 71 ARG A CA 1
ATOM 561 C C . ARG A 1 71 ? -9.157 -0.581 11.513 1.00 98.31 71 ARG A C 1
ATOM 563 O O . ARG A 1 71 ? -9.944 -0.262 12.399 1.00 98.31 71 ARG A O 1
ATOM 570 N N . ALA A 1 72 ? -9.320 -1.663 10.754 1.00 98.06 72 ALA A N 1
ATOM 571 C CA . ALA A 1 72 ? -10.423 -2.599 10.948 1.00 98.06 72 ALA A CA 1
ATOM 572 C C . ALA A 1 72 ? -10.350 -3.267 12.329 1.00 98.06 72 ALA A C 1
ATOM 574 O O . ALA A 1 72 ? -11.360 -3.367 13.023 1.00 98.06 72 ALA A O 1
ATOM 575 N N . GLU A 1 73 ? -9.151 -3.664 12.757 1.00 98.25 73 GLU A N 1
ATOM 576 C CA . GLU A 1 73 ? -8.935 -4.246 14.078 1.00 98.25 73 GLU A CA 1
ATOM 577 C C . GLU A 1 73 ? -9.195 -3.238 15.206 1.00 98.25 73 GLU A C 1
ATOM 579 O O . GLU A 1 73 ? -9.864 -3.572 16.185 1.00 98.25 73 GLU A O 1
ATOM 584 N N . ALA A 1 74 ? -8.728 -1.994 15.064 1.00 98.19 74 ALA A N 1
ATOM 585 C CA . ALA A 1 74 ? -9.013 -0.933 16.026 1.00 98.19 74 ALA A CA 1
ATOM 586 C C . ALA A 1 74 ? -10.525 -0.685 16.163 1.00 98.19 74 ALA A C 1
ATOM 588 O O . ALA A 1 74 ? -11.043 -0.687 17.278 1.00 98.19 74 ALA A O 1
ATOM 589 N N . ALA A 1 75 ? -11.244 -0.576 15.042 1.00 98.31 75 ALA A N 1
ATOM 590 C CA . ALA A 1 75 ? -12.694 -0.397 15.043 1.00 98.31 75 ALA A CA 1
ATOM 591 C C . ALA A 1 75 ? -13.427 -1.586 15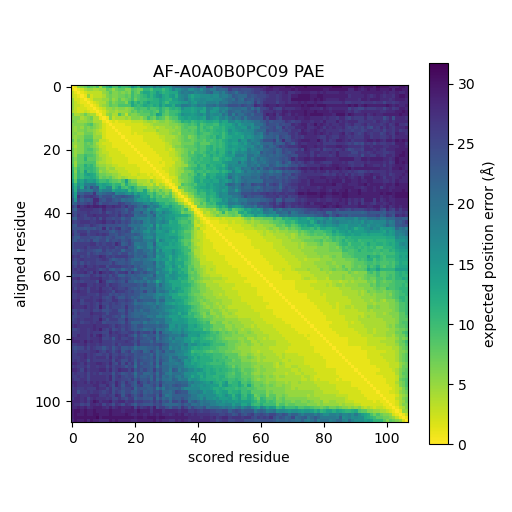.690 1.00 98.31 75 ALA A C 1
ATOM 593 O O . ALA A 1 75 ? -14.361 -1.394 16.468 1.00 98.31 75 ALA A O 1
ATOM 594 N N . ALA A 1 76 ? -12.994 -2.821 15.417 1.00 98.00 76 ALA A N 1
ATOM 595 C CA . ALA A 1 76 ? -13.577 -4.010 16.037 1.00 98.00 76 ALA A CA 1
ATOM 596 C C . ALA A 1 76 ? -13.387 -4.012 17.562 1.00 98.00 76 ALA A C 1
ATOM 598 O O . ALA A 1 76 ? -14.332 -4.301 18.300 1.00 98.00 76 ALA A O 1
ATOM 599 N N . ARG A 1 77 ? -12.191 -3.639 18.038 1.00 97.44 77 ARG A N 1
ATOM 600 C CA . ARG A 1 77 ? -11.898 -3.529 19.473 1.00 97.44 77 ARG A CA 1
ATOM 601 C C . ARG A 1 77 ? -12.723 -2.431 20.143 1.00 97.44 77 ARG A C 1
ATOM 603 O O . ARG A 1 77 ? -13.225 -2.663 21.238 1.00 97.44 77 ARG A O 1
ATOM 610 N N . GLU A 1 78 ? -12.899 -1.273 19.507 1.00 97.50 78 GLU A N 1
ATOM 611 C CA . GLU A 1 78 ? -13.762 -0.202 20.029 1.00 97.50 78 GLU A CA 1
ATOM 612 C C . GLU A 1 78 ? -15.211 -0.675 20.182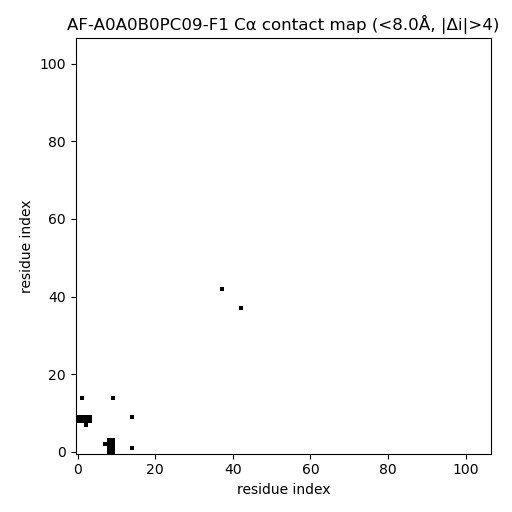 1.00 97.50 78 GLU A C 1
ATOM 614 O O . GLU A 1 78 ? -15.792 -0.535 21.257 1.00 97.50 78 GLU A O 1
ATOM 619 N N . VAL A 1 79 ? -15.768 -1.326 19.155 1.00 98.12 79 VAL A N 1
ATOM 620 C CA . VAL A 1 79 ? -17.133 -1.876 19.203 1.00 98.12 79 VAL A CA 1
ATOM 621 C C . VAL A 1 79 ? -17.284 -2.917 20.315 1.00 98.12 79 VAL A C 1
ATOM 623 O O . VAL A 1 79 ? -18.296 -2.928 21.016 1.00 98.12 79 VAL A O 1
ATOM 626 N N . GLU A 1 80 ? -16.302 -3.800 20.497 1.00 97.56 80 GLU A N 1
ATOM 627 C CA . GLU A 1 80 ? -16.331 -4.794 21.574 1.00 97.56 80 GLU A CA 1
ATOM 628 C C . GLU A 1 80 ? -16.290 -4.139 22.963 1.00 97.56 80 GLU A C 1
ATOM 630 O O . GLU A 1 80 ? -17.036 -4.543 23.855 1.00 97.56 80 GLU A O 1
ATOM 635 N N . GLN A 1 81 ? -15.455 -3.113 23.149 1.00 97.44 81 GLN A N 1
ATOM 636 C CA . GLN A 1 81 ? -15.377 -2.374 24.411 1.00 97.44 81 GLN A CA 1
ATOM 637 C C . GLN A 1 81 ? -16.677 -1.628 24.718 1.00 97.44 81 GLN A C 1
ATOM 639 O O . GLN A 1 81 ? -17.167 -1.716 25.842 1.00 97.44 81 GLN A O 1
ATOM 644 N N . SER A 1 82 ? -17.277 -0.964 23.727 1.00 97.31 82 SER A N 1
ATOM 645 C CA . SER A 1 82 ? -18.578 -0.310 23.898 1.00 97.31 82 SER A CA 1
ATOM 646 C C . SER A 1 82 ? -19.658 -1.307 24.316 1.00 97.31 82 SER A C 1
ATOM 648 O O . SER A 1 82 ? -20.363 -1.060 25.286 1.00 97.31 82 SER A O 1
ATOM 650 N N . ARG A 1 83 ? -19.721 -2.487 23.683 1.00 97.69 83 ARG A N 1
ATOM 651 C CA . ARG A 1 83 ? -20.678 -3.538 24.075 1.00 97.69 83 ARG A CA 1
ATOM 652 C C . ARG A 1 83 ? -20.487 -4.001 25.518 1.00 97.69 83 ARG A C 1
ATOM 654 O O . ARG A 1 83 ? -21.470 -4.162 26.232 1.00 97.69 83 ARG A O 1
ATOM 661 N N . LYS A 1 84 ? -19.238 -4.202 25.954 1.00 98.12 84 LYS A N 1
ATOM 662 C CA . LYS A 1 84 ? -18.933 -4.579 27.346 1.00 98.12 84 LYS A CA 1
ATOM 663 C C . LYS A 1 84 ? -19.369 -3.497 28.330 1.00 98.12 84 LYS A C 1
ATOM 665 O O . LYS A 1 84 ? -19.863 -3.818 29.408 1.00 98.12 84 LYS A O 1
ATOM 670 N N . TYR A 1 85 ? -19.190 -2.230 27.965 1.00 98.25 85 TYR A N 1
ATOM 671 C CA . TYR A 1 85 ? -19.637 -1.109 28.782 1.00 98.25 85 TYR A CA 1
ATOM 672 C C . T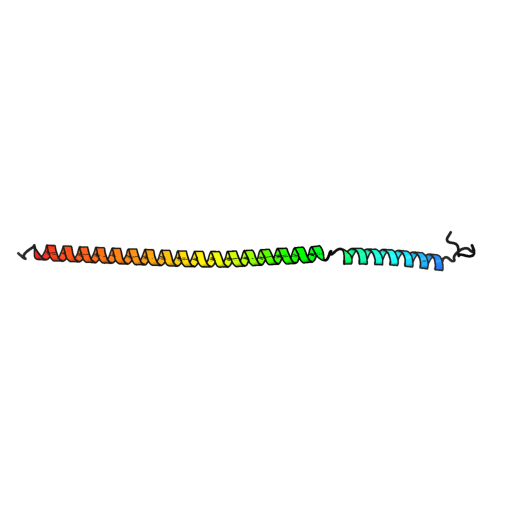YR A 1 85 ? -21.167 -1.063 28.895 1.00 98.25 85 TYR A C 1
ATOM 674 O O . TYR A 1 85 ? -21.687 -0.982 30.007 1.00 98.25 85 TYR A O 1
ATOM 682 N N . ASP A 1 86 ? -21.879 -1.199 27.774 1.00 98.19 86 ASP A N 1
ATOM 683 C CA . ASP A 1 86 ? -23.346 -1.219 27.740 1.00 98.19 86 ASP A CA 1
ATOM 684 C C . ASP A 1 86 ? -23.913 -2.386 28.567 1.00 98.19 86 ASP A C 1
ATOM 686 O O . ASP A 1 86 ? -24.861 -2.221 29.337 1.00 98.19 86 ASP A O 1
ATOM 690 N N . GLU A 1 87 ? -23.300 -3.568 28.458 1.00 98.12 87 GLU A N 1
ATOM 691 C CA . GLU A 1 87 ? -23.685 -4.746 29.235 1.00 98.12 87 GLU A CA 1
ATOM 692 C C . GLU A 1 87 ? -23.469 -4.530 30.738 1.00 98.12 87 GLU A C 1
ATOM 694 O O . GLU A 1 87 ? -24.353 -4.830 31.545 1.00 98.12 87 GLU A O 1
ATOM 699 N N . LEU A 1 88 ? -22.327 -3.957 31.129 1.00 98.31 88 LEU A N 1
ATOM 700 C CA . LEU A 1 88 ? -22.047 -3.637 32.526 1.00 98.31 88 LEU A CA 1
ATOM 701 C C . LEU A 1 88 ? -23.043 -2.608 33.076 1.00 98.31 88 LEU A C 1
ATOM 703 O O . LEU A 1 88 ? -23.538 -2.759 34.195 1.00 98.31 88 LEU A O 1
ATOM 707 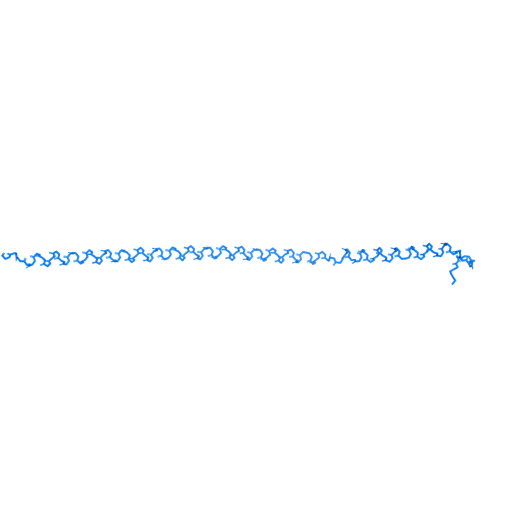N N . GLN A 1 89 ? -23.373 -1.582 32.290 1.00 97.50 89 GLN A N 1
ATOM 708 C CA . GLN A 1 89 ? -24.366 -0.583 32.672 1.00 97.50 89 GLN A CA 1
ATOM 709 C C . GLN A 1 89 ? -25.742 -1.224 32.896 1.00 97.50 89 GLN A C 1
ATOM 711 O O . GLN A 1 89 ? -26.401 -0.929 33.898 1.00 97.50 89 GLN A O 1
ATOM 716 N N . LEU A 1 90 ? -26.150 -2.147 32.020 1.00 98.06 90 LEU A N 1
ATOM 717 C CA . LEU A 1 90 ? -27.400 -2.891 32.166 1.00 98.06 90 LEU A CA 1
ATOM 718 C C . LEU A 1 90 ? -27.403 -3.767 33.430 1.00 98.06 90 LEU A C 1
ATOM 720 O O . LEU A 1 90 ? -28.391 -3.790 34.166 1.00 98.06 90 LEU A O 1
ATOM 724 N N . GLN A 1 91 ? -26.297 -4.454 33.726 1.00 97.94 91 GLN A N 1
ATOM 725 C CA . GLN A 1 91 ? -26.169 -5.258 34.947 1.00 97.94 91 GLN A CA 1
ATOM 726 C C . GLN A 1 91 ? -26.306 -4.404 36.214 1.00 97.94 91 GLN A C 1
ATOM 728 O O . GLN A 1 91 ? -27.038 -4.777 37.136 1.00 97.94 91 GLN A O 1
ATOM 733 N N . LEU A 1 92 ? -25.656 -3.237 36.249 1.00 97.75 92 LEU A N 1
ATOM 734 C CA . LEU A 1 92 ? -25.761 -2.299 37.369 1.00 97.75 92 LEU A CA 1
ATOM 735 C C . LEU A 1 92 ? -27.196 -1.783 37.544 1.00 97.75 92 LEU A C 1
ATOM 737 O O . LEU A 1 92 ? -27.696 -1.732 38.670 1.00 97.75 92 LEU A O 1
ATOM 741 N N . GLN A 1 93 ? -27.882 -1.458 36.446 1.00 97.75 93 GLN A N 1
ATOM 742 C CA . GLN A 1 93 ? -29.276 -1.015 36.485 1.00 97.75 93 GLN A CA 1
ATOM 743 C C . GLN A 1 93 ? -30.214 -2.104 37.029 1.00 97.75 93 GLN A C 1
ATOM 745 O O . GLN A 1 93 ? -31.071 -1.826 37.875 1.00 97.75 93 GLN A O 1
ATOM 750 N N . ASN A 1 94 ? -30.024 -3.354 36.600 1.00 97.31 94 ASN A N 1
ATOM 751 C CA . ASN A 1 94 ? -30.798 -4.491 37.099 1.00 97.31 94 ASN A CA 1
ATOM 752 C C . ASN A 1 94 ? -30.591 -4.694 38.606 1.00 97.31 94 ASN A C 1
ATOM 754 O O . ASN A 1 94 ? -31.559 -4.861 39.349 1.00 97.31 94 ASN A O 1
ATOM 758 N N . MET A 1 95 ? -29.345 -4.614 39.079 1.00 97.06 95 MET A N 1
ATOM 759 C CA . MET A 1 95 ? -29.028 -4.742 40.503 1.00 97.06 95 MET A CA 1
ATOM 760 C C . MET A 1 95 ? -29.658 -3.619 41.339 1.00 97.06 95 MET A C 1
ATOM 762 O O . MET A 1 95 ? -30.241 -3.891 42.389 1.00 97.06 95 MET A O 1
ATOM 766 N N . MET A 1 96 ? -29.608 -2.371 40.860 1.00 96.25 96 MET A N 1
ATOM 767 C CA . MET A 1 96 ? -30.252 -1.234 41.529 1.00 96.25 96 MET A CA 1
ATOM 768 C C . MET A 1 96 ? -31.774 -1.421 41.629 1.00 96.25 96 MET A C 1
ATOM 770 O O . MET A 1 96 ? -32.367 -1.149 42.674 1.00 96.25 96 MET A O 1
ATOM 774 N N . THR A 1 97 ? -32.396 -1.952 40.575 1.00 96.25 97 THR A N 1
ATOM 775 C CA . THR A 1 97 ? -33.837 -2.242 40.546 1.00 96.25 97 THR A CA 1
ATOM 776 C C . THR A 1 97 ? -34.218 -3.313 41.570 1.00 96.25 97 THR A C 1
ATOM 778 O O . THR A 1 97 ? -35.143 -3.113 42.357 1.00 96.25 97 THR A O 1
ATOM 781 N N . MET A 1 98 ? -33.471 -4.420 41.615 1.00 94.88 98 MET A N 1
ATOM 782 C CA . MET A 1 98 ? -33.695 -5.507 42.578 1.00 94.88 98 MET A CA 1
ATOM 783 C C . MET A 1 98 ? -33.528 -5.029 44.026 1.00 94.88 98 MET A C 1
ATOM 785 O O . MET A 1 98 ? -34.334 -5.366 44.895 1.00 94.88 98 MET A O 1
ATOM 789 N N . PHE A 1 99 ? -32.514 -4.199 44.292 1.00 96.12 99 PHE A N 1
ATOM 790 C CA . PHE A 1 99 ? -32.308 -3.619 45.617 1.00 96.12 99 PHE A CA 1
ATOM 791 C C . PHE A 1 99 ? -33.501 -2.753 46.038 1.00 96.12 99 PH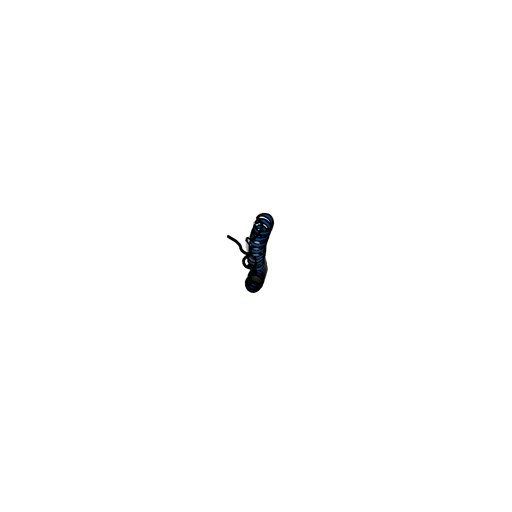E A C 1
ATOM 793 O O . PHE A 1 99 ? -34.031 -2.945 47.130 1.00 96.12 99 PHE A O 1
ATOM 800 N N . GLN A 1 100 ? -33.990 -1.868 45.165 1.00 92.19 100 GLN A N 1
ATOM 801 C CA . GLN A 1 100 ? -35.139 -1.011 45.469 1.00 92.19 100 GLN A CA 1
ATOM 802 C C . GLN A 1 100 ? -36.415 -1.814 45.762 1.00 92.19 100 GLN A C 1
ATOM 804 O O . GLN A 1 100 ? -37.170 -1.455 46.665 1.00 92.19 100 GLN A O 1
ATOM 809 N N . GLN A 1 101 ? -36.642 -2.912 45.036 1.00 90.69 101 GLN A N 1
ATOM 810 C CA . GLN A 1 101 ? -37.773 -3.810 45.281 1.00 90.69 101 GLN A CA 1
ATOM 811 C C . GLN A 1 101 ? -37.703 -4.457 46.668 1.00 90.69 101 GLN A C 1
ATOM 813 O O . GLN A 1 101 ? -38.723 -4.549 47.340 1.00 90.69 101 GLN A O 1
ATOM 818 N N . SER A 1 102 ? -36.511 -4.841 47.136 1.00 91.00 102 SER A N 1
ATOM 819 C CA . SER A 1 102 ? -36.349 -5.397 48.489 1.00 91.00 102 SER A CA 1
ATOM 820 C C . SER A 1 102 ? -36.619 -4.391 49.616 1.00 91.00 102 SER A C 1
ATOM 822 O O . SER A 1 102 ? -36.950 -4.805 50.724 1.00 91.00 102 SER A O 1
ATOM 824 N N . GLN A 1 103 ? -36.502 -3.085 49.343 1.00 88.56 103 GLN A N 1
ATOM 825 C CA . GLN A 1 103 ? -36.776 -2.025 50.323 1.00 88.56 103 GLN A CA 1
ATOM 826 C C . GLN A 1 103 ? -38.264 -1.649 50.408 1.00 88.56 103 GLN A C 1
ATOM 828 O O . GLN A 1 103 ? -38.669 -1.003 51.372 1.00 88.56 103 GLN A O 1
ATOM 833 N N . ASN A 1 104 ? -39.081 -2.046 49.427 1.00 83.38 104 ASN A N 1
ATOM 834 C CA . ASN A 1 104 ? -40.513 -1.763 49.406 1.00 83.38 104 ASN A CA 1
ATOM 835 C C . ASN A 1 104 ? -41.287 -3.032 49.804 1.00 83.38 104 ASN A C 1
ATOM 837 O O . ASN A 1 104 ? -41.487 -3.902 48.953 1.00 83.38 104 ASN A O 1
ATOM 841 N N . PRO A 1 105 ? -41.725 -3.180 51.070 1.00 72.12 105 PRO A N 1
ATOM 842 C CA . PRO A 1 105 ? -42.519 -4.336 51.461 1.00 72.12 105 PRO A CA 1
ATOM 843 C C . PRO A 1 105 ? -43.865 -4.331 50.713 1.00 72.12 105 PRO A C 1
ATOM 845 O O . PRO A 1 105 ? -44.445 -3.259 50.514 1.00 72.12 105 PRO A O 1
ATOM 848 N N . PRO A 1 106 ? -44.374 -5.501 50.288 1.00 73.75 106 PRO A N 1
ATOM 849 C CA . PRO A 1 106 ? -45.708 -5.589 49.707 1.00 73.75 106 PRO A CA 1
ATOM 850 C C . PRO A 1 106 ? -46.758 -5.190 50.756 1.00 73.75 106 PRO A C 1
ATOM 852 O O . PRO A 1 106 ? -46.682 -5.628 51.906 1.00 73.75 106 PRO A O 1
ATOM 855 N N . SER A 1 107 ? -47.693 -4.327 50.349 1.00 72.56 107 SER A N 1
ATOM 856 C CA . SER A 1 107 ? -48.836 -3.852 51.145 1.00 72.56 107 SER A CA 1
ATOM 857 C C . SER A 1 107 ? -49.903 -4.917 51.340 1.00 72.56 107 SER A C 1
ATOM 859 O O . SER A 1 107 ? -50.204 -5.589 50.325 1.00 72.56 107 SER A O 1
#

Radius of gyration: 45.48 Å; Cα contacts (8 Å, |Δi|>4): 12; chains: 1; bounding box: 91×20×123 Å

Mean predicted aligned error: 14.46 Å

Foldseek 3Di:
DDADPVRHDDDPVVVVVVVVVVVVVVVVVVVVCVVPPPDVVVVVVVVVVVVVVVVVVVVVVVVVVVVVVVVVVVVVVVVVVVVVVVVVVVVVVVVVVVVVVVVDDDD

Sequence (107 aa):
MHRKKDGSPMTSEAEEIMEKLKDKKVKYEAITSSDSSVNLENIDNRIITERLRDQIAQMQASTIEQIAQLRAEAAAREVEQSRKYDELQLQLQNMMTMFQQSQNPPS